Protein AF-F0GFK7-F1 (afdb_monomer)

Solvent-accessible surface area (backbone atoms only — not comparable to full-atom values): 6344 Å² total; per-residue (Å²): 141,72,99,72,82,91,76,61,75,93,78,59,77,85,79,60,89,93,62,51,69,75,59,53,72,49,41,63,64,19,39,48,51,28,47,45,47,38,57,70,68,67,51,67,48,62,74,42,78,45,80,36,72,58,14,61,39,68,42,25,41,34,36,40,40,51,38,47,75,51,46,28,46,34,37,31,28,27,76,42,72,70,40,41,52,51,30,42,75,50,57,29,76,40,72,44,48,57,74,83,43,63,57,67,64,55,58,78,74,108

Structure (mmCIF, N/CA/C/O backbone):
data_AF-F0GFK7-F1
#
_entry.id   AF-F0GFK7-F1
#
loop_
_atom_site.group_PDB
_atom_site.id
_atom_site.type_symbol
_atom_site.label_atom_id
_atom_site.label_alt_id
_atom_site.label_comp_id
_atom_site.label_asym_id
_atom_site.label_entity_id
_atom_site.label_seq_id
_atom_site.pdbx_PDB_ins_code
_atom_site.Cartn_x
_atom_site.Cartn_y
_atom_site.Cartn_z
_atom_site.occupancy
_atom_site.B_iso_or_equiv
_atom_site.auth_seq_id
_atom_site.auth_comp_id
_atom_site.auth_asym_id
_atom_site.auth_atom_id
_atom_site.pdbx_PDB_model_num
ATOM 1 N N . PHE A 1 1 ? 22.419 -2.220 -8.397 1.00 89.44 1 PHE A N 1
ATOM 2 C CA . PHE A 1 1 ? 21.910 -1.358 -9.480 1.00 89.44 1 PHE A CA 1
ATOM 3 C C . PHE A 1 1 ? 22.944 -1.344 -10.591 1.00 89.44 1 PHE A C 1
ATOM 5 O O . PHE A 1 1 ? 24.112 -1.139 -10.285 1.00 89.44 1 PHE A O 1
ATOM 12 N N . ALA A 1 2 ? 22.536 -1.660 -11.820 1.00 96.75 2 ALA A N 1
ATOM 13 C CA . ALA A 1 2 ? 23.392 -1.790 -13.002 1.00 96.75 2 ALA A CA 1
ATOM 14 C C . ALA A 1 2 ? 22.545 -1.546 -14.267 1.00 96.75 2 ALA A 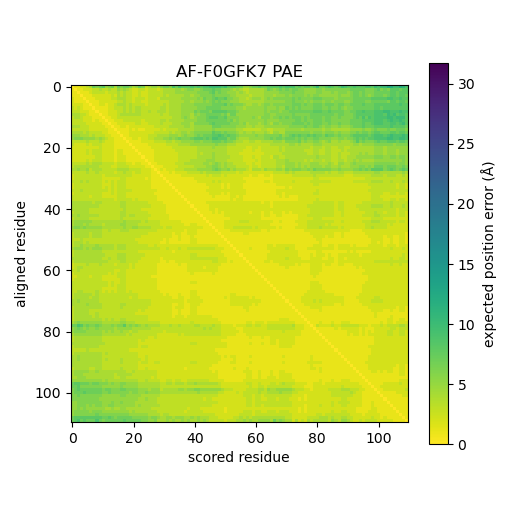C 1
ATOM 16 O O . ALA A 1 2 ? 21.322 -1.649 -14.193 1.00 96.75 2 ALA A O 1
ATOM 17 N N . GLU A 1 3 ? 23.175 -1.252 -15.407 1.00 97.06 3 GLU A N 1
ATOM 18 C CA . GLU A 1 3 ? 22.484 -1.038 -16.696 1.00 97.06 3 GLU A CA 1
ATOM 19 C C . GLU A 1 3 ? 21.904 -2.334 -17.290 1.00 97.06 3 GLU A C 1
ATOM 21 O O . GLU A 1 3 ? 20.982 -2.295 -18.100 1.00 97.06 3 GLU A O 1
ATOM 26 N N . GLN A 1 4 ? 22.432 -3.489 -16.876 1.00 97.00 4 GLN A N 1
ATOM 27 C CA . GLN A 1 4 ? 21.967 -4.818 -17.267 1.00 97.00 4 GLN A CA 1
ATOM 28 C C . GLN A 1 4 ? 22.001 -5.755 -16.054 1.00 97.00 4 GLN A C 1
ATOM 30 O O . GLN A 1 4 ? 22.888 -5.651 -15.202 1.00 97.00 4 GLN A O 1
ATOM 35 N N . CYS A 1 5 ? 21.051 -6.686 -15.973 1.00 95.69 5 CYS A N 1
ATOM 36 C CA . CYS A 1 5 ? 21.043 -7.751 -14.975 1.00 95.69 5 CYS A CA 1
ATOM 37 C C . CYS A 1 5 ? 20.591 -9.077 -15.596 1.00 95.69 5 CYS A C 1
ATOM 39 O O . CYS A 1 5 ? 19.814 -9.104 -16.549 1.00 95.69 5 CYS A O 1
ATOM 41 N N . VAL A 1 6 ? 21.090 -10.184 -15.048 1.00 97.06 6 VAL A N 1
ATOM 42 C CA . VAL A 1 6 ? 20.566 -11.518 -15.353 1.00 97.06 6 VAL A CA 1
ATOM 43 C C . VAL A 1 6 ? 19.332 -11.734 -14.483 1.00 97.06 6 VAL A C 1
ATOM 45 O O . VAL A 1 6 ? 19.397 -11.523 -13.272 1.00 97.06 6 VAL A O 1
ATOM 48 N N . ALA A 1 7 ? 18.226 -12.152 -15.092 1.00 94.00 7 ALA A N 1
ATOM 49 C CA . ALA A 1 7 ? 16.978 -12.455 -14.402 1.00 94.00 7 ALA A CA 1
ATOM 50 C C . ALA A 1 7 ? 16.461 -13.833 -14.830 1.00 94.00 7 ALA A C 1
ATOM 52 O O . ALA A 1 7 ? 16.609 -14.230 -15.987 1.00 94.00 7 ALA A O 1
ATOM 53 N N . ASP A 1 8 ? 15.867 -14.559 -13.885 1.00 95.81 8 ASP A N 1
ATOM 54 C CA . ASP A 1 8 ? 15.184 -15.819 -14.163 1.00 95.81 8 ASP A CA 1
ATOM 55 C C . ASP A 1 8 ? 13.904 -15.538 -14.962 1.00 95.81 8 ASP A C 1
ATOM 57 O O . ASP A 1 8 ? 13.131 -14.647 -14.605 1.00 95.81 8 ASP A O 1
ATOM 61 N N . LEU A 1 9 ? 13.658 -16.312 -16.022 1.00 93.56 9 LEU A N 1
ATOM 62 C CA . LEU A 1 9 ? 12.464 -16.185 -16.859 1.00 93.56 9 LEU A CA 1
ATOM 63 C C . LEU A 1 9 ? 11.164 -16.260 -16.040 1.00 93.56 9 LEU A C 1
ATOM 65 O O . LEU A 1 9 ? 10.201 -15.568 -16.360 1.00 93.56 9 LEU A O 1
ATOM 69 N N . HIS A 1 10 ? 11.139 -17.046 -14.962 1.00 92.38 10 HIS A N 1
ATOM 70 C CA . HIS A 1 10 ? 9.979 -17.181 -14.080 1.00 92.38 10 HIS A CA 1
ATOM 71 C C . HIS A 1 10 ? 9.742 -15.965 -13.170 1.00 92.38 10 HIS A C 1
ATOM 73 O O . HIS A 1 10 ? 8.688 -15.870 -12.543 1.00 92.38 10 HIS A O 1
ATOM 79 N N . GLN A 1 11 ? 10.696 -15.034 -13.093 1.00 89.62 11 GLN A N 1
ATOM 80 C CA . GLN A 1 11 ? 10.603 -13.793 -12.317 1.00 89.62 11 GLN A CA 1
ATOM 81 C C . GLN A 1 11 ? 10.322 -12.562 -13.192 1.00 89.62 11 GLN A C 1
ATOM 83 O O . GLN A 1 11 ? 10.323 -11.437 -12.693 1.00 89.62 11 GLN A O 1
ATOM 88 N N . ILE A 1 12 ? 10.085 -12.760 -14.491 1.00 91.69 12 ILE A N 1
ATOM 89 C CA . ILE A 1 12 ? 9.852 -11.687 -15.458 1.00 91.69 12 ILE A CA 1
ATOM 90 C C . ILE A 1 12 ? 8.386 -11.710 -15.893 1.00 91.69 12 ILE A C 1
ATOM 92 O O . ILE A 1 12 ? 7.819 -12.761 -16.186 1.00 91.69 12 ILE A O 1
ATOM 96 N N . ALA A 1 13 ? 7.783 -10.527 -15.983 1.00 89.81 13 ALA A N 1
ATOM 97 C CA . ALA A 1 13 ? 6.467 -10.325 -16.573 1.00 89.81 13 ALA A CA 1
ATOM 98 C C . ALA A 1 13 ? 6.552 -9.277 -17.687 1.00 89.81 13 ALA A C 1
ATOM 100 O O . ALA A 1 13 ? 7.356 -8.345 -17.618 1.00 89.81 13 ALA A O 1
ATOM 101 N N . ALA A 1 14 ? 5.715 -9.426 -18.714 1.00 92.81 14 ALA A N 1
ATOM 102 C CA . ALA A 1 14 ? 5.600 -8.421 -19.762 1.00 92.81 14 ALA A CA 1
ATOM 103 C C . ALA A 1 14 ? 4.984 -7.135 -19.194 1.00 92.81 14 ALA A C 1
ATOM 105 O O . ALA A 1 14 ? 3.975 -7.184 -18.488 1.00 92.81 14 ALA A O 1
ATOM 106 N N . LEU A 1 15 ? 5.578 -5.987 -19.525 1.00 94.38 15 LEU A N 1
ATOM 107 C CA . LEU A 1 15 ? 5.032 -4.690 -19.143 1.00 94.38 15 LEU A CA 1
ATOM 108 C C . LEU A 1 15 ? 3.719 -4.437 -19.911 1.00 94.38 15 LEU A C 1
ATOM 110 O O . LEU A 1 15 ? 3.721 -4.552 -21.142 1.00 94.38 15 LEU A O 1
ATOM 114 N N . PRO A 1 16 ? 2.605 -4.100 -19.234 1.00 92.75 16 PRO A N 1
ATOM 115 C CA . PRO A 1 16 ? 1.347 -3.807 -19.912 1.00 92.75 16 PRO A CA 1
ATOM 116 C C . PRO A 1 16 ? 1.459 -2.630 -20.897 1.00 92.75 16 PRO A C 1
ATOM 118 O O . PRO A 1 16 ? 2.187 -1.670 -20.624 1.00 92.75 16 PRO A O 1
ATOM 121 N N . PRO A 1 17 ? 0.710 -2.643 -22.017 1.00 95.12 17 PRO A N 1
ATOM 122 C CA . PRO A 1 17 ? 0.686 -1.521 -22.951 1.00 95.12 17 PRO A CA 1
ATOM 123 C C . PRO A 1 17 ? 0.274 -0.212 -22.264 1.00 95.12 17 PRO A C 1
ATOM 125 O O . PRO A 1 17 ? -0.709 -0.174 -21.528 1.00 95.12 17 PRO A O 1
ATOM 128 N N . GLY A 1 18 ? 1.014 0.866 -22.528 1.00 94.81 18 GLY A N 1
ATOM 129 C CA . GLY A 1 18 ? 0.744 2.195 -21.966 1.00 94.81 18 GLY A CA 1
ATOM 130 C C . GLY A 1 18 ? 1.287 2.427 -20.551 1.00 94.81 18 GLY A C 1
ATOM 131 O O . GLY A 1 18 ? 1.223 3.557 -20.076 1.00 94.81 18 GLY A O 1
ATOM 132 N N . MET A 1 19 ? 1.854 1.406 -19.899 1.00 94.94 19 MET A N 1
ATOM 133 C CA . MET A 1 19 ? 2.558 1.567 -18.626 1.00 94.94 19 MET A CA 1
ATOM 134 C C . MET A 1 19 ? 3.997 2.032 -18.8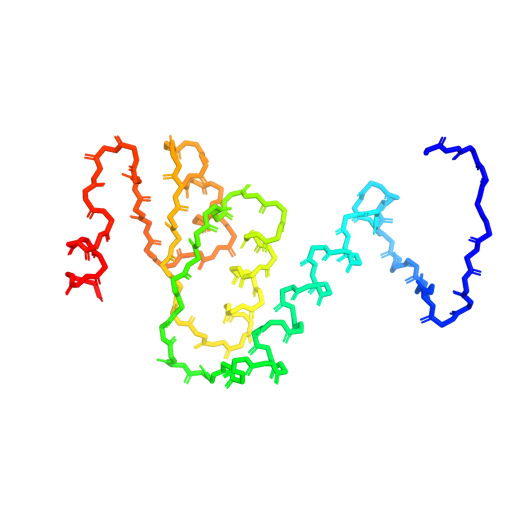73 1.00 94.94 19 MET A C 1
ATOM 136 O O . MET A 1 19 ? 4.688 1.495 -19.741 1.00 94.94 19 MET A O 1
ATOM 140 N N . THR A 1 20 ? 4.464 3.023 -18.112 1.00 96.75 20 THR A N 1
ATOM 141 C CA . THR A 1 20 ? 5.861 3.472 -18.201 1.00 96.75 20 THR A CA 1
ATOM 142 C C . THR A 1 20 ? 6.801 2.502 -17.481 1.00 96.75 20 THR A C 1
ATOM 144 O O . THR A 1 20 ? 6.377 1.696 -16.646 1.00 96.75 20 THR A O 1
ATOM 147 N N . PHE A 1 21 ? 8.103 2.581 -17.765 1.00 94.75 21 PHE A N 1
ATOM 148 C CA . PHE A 1 21 ? 9.094 1.763 -17.061 1.00 94.75 21 PHE A CA 1
ATOM 149 C C . PHE A 1 21 ? 9.155 2.085 -15.564 1.00 94.75 21 PHE A C 1
ATOM 151 O O . PHE A 1 21 ? 9.321 1.173 -14.758 1.00 94.75 21 PHE A O 1
ATOM 158 N N . GLU A 1 22 ? 8.968 3.348 -15.175 1.00 94.50 22 GLU A N 1
ATOM 159 C CA . GLU A 1 22 ? 8.930 3.780 -13.774 1.00 94.50 22 GLU A CA 1
ATOM 160 C C . GLU A 1 22 ? 7.763 3.134 -13.025 1.00 94.50 22 GLU A C 1
ATOM 162 O O . GLU A 1 22 ? 7.941 2.632 -11.916 1.00 94.50 22 GLU A O 1
ATOM 167 N N . GLN A 1 23 ? 6.582 3.084 -13.646 1.00 92.12 23 GLN A N 1
ATOM 168 C CA . GLN A 1 23 ? 5.424 2.391 -13.080 1.00 92.12 23 GLN A CA 1
ATOM 169 C C . GLN A 1 23 ? 5.700 0.886 -12.976 1.00 92.12 23 GLN A C 1
ATOM 171 O O . GLN A 1 23 ? 5.566 0.302 -11.898 1.00 92.12 23 GLN A O 1
ATOM 176 N N . GLY A 1 24 ? 6.179 0.273 -14.063 1.00 93.00 24 GLY A N 1
ATOM 177 C CA . GLY A 1 24 ? 6.501 -1.153 -14.118 1.00 93.00 24 GLY A CA 1
ATOM 178 C C . GLY A 1 24 ? 7.519 -1.602 -13.070 1.00 93.00 24 GLY A C 1
ATOM 179 O O . GLY A 1 24 ? 7.339 -2.642 -12.436 1.00 93.00 24 GLY A O 1
ATOM 180 N N . ALA A 1 25 ? 8.555 -0.794 -12.832 1.00 92.44 25 ALA A N 1
ATOM 181 C CA . ALA A 1 25 ? 9.626 -1.096 -11.884 1.00 92.44 25 ALA A CA 1
ATOM 182 C C . ALA A 1 25 ? 9.140 -1.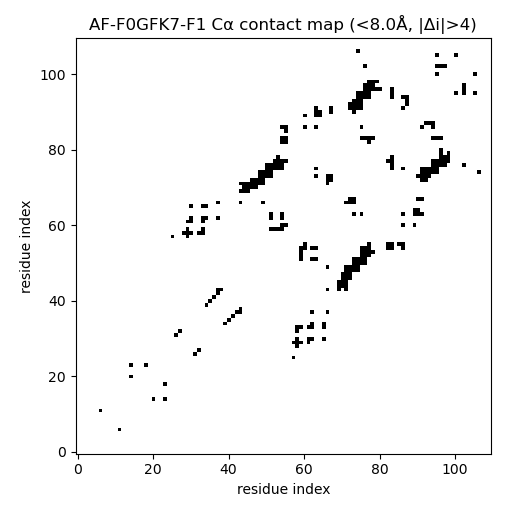216 -10.428 1.00 92.44 25 ALA A C 1
ATOM 184 O O . ALA A 1 25 ? 9.779 -1.889 -9.619 1.00 92.44 25 ALA A O 1
ATOM 185 N N . THR A 1 26 ? 8.012 -0.589 -10.084 1.00 90.12 26 THR A N 1
ATOM 186 C CA . THR A 1 26 ? 7.454 -0.631 -8.721 1.00 90.12 26 THR A CA 1
ATOM 187 C C . THR A 1 26 ? 6.460 -1.772 -8.511 1.00 90.12 26 THR A C 1
ATOM 189 O O . THR A 1 26 ? 6.274 -2.231 -7.380 1.00 90.12 26 THR A O 1
ATOM 192 N N . LEU A 1 27 ? 5.858 -2.271 -9.594 1.00 90.62 27 LEU A N 1
ATOM 193 C CA . LEU A 1 27 ? 4.708 -3.166 -9.548 1.00 90.62 27 LEU A CA 1
ATOM 194 C C . LEU A 1 27 ? 5.033 -4.510 -8.882 1.00 90.62 27 LEU A C 1
ATOM 196 O O . LEU A 1 27 ? 4.362 -4.918 -7.934 1.00 90.62 27 LEU A O 1
ATOM 200 N N . VAL A 1 28 ? 6.087 -5.183 -9.358 1.00 89.12 28 VAL A N 1
ATOM 201 C CA . VAL A 1 2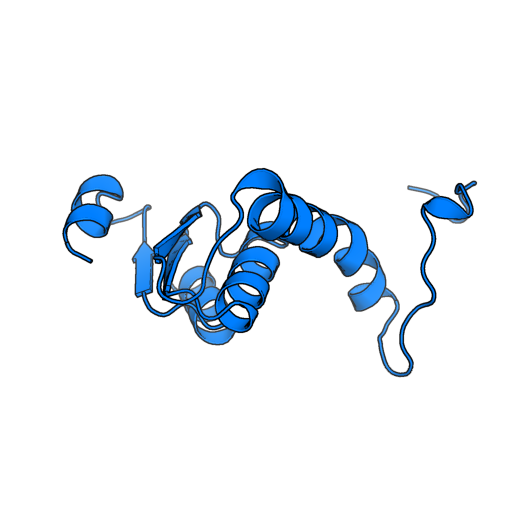8 ? 6.400 -6.573 -8.979 1.00 89.12 28 VAL A CA 1
ATOM 202 C C . VAL A 1 28 ? 6.616 -6.704 -7.475 1.00 89.12 28 VAL A C 1
ATOM 204 O O . VAL A 1 28 ? 6.013 -7.565 -6.838 1.00 89.12 28 VAL A O 1
ATOM 207 N N . LEU A 1 29 ? 7.444 -5.835 -6.890 1.00 91.75 29 LEU A N 1
ATOM 208 C CA . LEU A 1 29 ? 7.748 -5.921 -5.467 1.00 91.75 29 LEU A CA 1
ATOM 209 C C . LEU A 1 29 ? 6.558 -5.463 -4.616 1.00 91.75 29 LEU A C 1
ATOM 211 O O . LEU A 1 29 ? 6.151 -6.187 -3.709 1.00 91.75 29 LEU A O 1
ATOM 215 N N . ALA A 1 30 ? 5.990 -4.286 -4.898 1.00 95.75 30 ALA A N 1
ATOM 216 C CA . ALA A 1 30 ? 4.961 -3.694 -4.046 1.00 95.75 30 ALA A CA 1
ATOM 217 C C . ALA A 1 30 ? 3.639 -4.475 -4.083 1.00 95.75 30 ALA A C 1
ATOM 219 O O . ALA A 1 30 ? 3.120 -4.872 -3.033 1.00 95.75 30 ALA A O 1
ATOM 220 N N . TYR A 1 31 ? 3.122 -4.751 -5.284 1.00 95.56 31 TYR A N 1
ATOM 221 C CA . TYR A 1 31 ? 1.863 -5.477 -5.454 1.00 95.56 31 TYR A CA 1
ATOM 222 C C . TYR A 1 31 ? 2.051 -6.971 -5.254 1.00 95.56 31 TYR A C 1
ATOM 224 O O . TYR A 1 31 ? 1.204 -7.587 -4.618 1.00 95.56 31 TYR A O 1
ATOM 232 N N . GLY A 1 32 ? 3.163 -7.559 -5.708 1.00 95.00 32 GLY A N 1
ATOM 233 C CA . GLY A 1 32 ? 3.434 -8.981 -5.480 1.00 95.00 32 GLY A CA 1
ATOM 234 C C . GLY A 1 32 ? 3.492 -9.327 -3.990 1.00 95.00 32 GLY A C 1
ATOM 235 O O . GLY A 1 32 ? 2.854 -10.286 -3.553 1.00 95.00 32 GLY A O 1
ATOM 236 N N . THR A 1 33 ? 4.176 -8.501 -3.188 1.00 96.94 33 THR A N 1
ATOM 237 C CA . THR A 1 33 ? 4.245 -8.687 -1.727 1.00 96.94 33 THR A CA 1
ATOM 238 C C . THR A 1 33 ? 2.869 -8.549 -1.083 1.00 96.94 33 THR A C 1
ATOM 240 O O . THR A 1 33 ? 2.461 -9.411 -0.303 1.00 96.94 33 THR A O 1
ATOM 243 N N . SER A 1 34 ? 2.133 -7.490 -1.430 1.00 98.19 34 SER A N 1
ATOM 244 C CA . SER A 1 34 ? 0.813 -7.213 -0.855 1.00 98.19 34 SER A CA 1
ATOM 245 C C . SER A 1 34 ? -0.216 -8.273 -1.239 1.00 98.19 34 SER A C 1
ATOM 247 O O . SER A 1 34 ? -0.960 -8.746 -0.385 1.00 98.19 34 SER A O 1
ATOM 249 N N . LEU A 1 35 ? -0.219 -8.719 -2.496 1.00 97.06 35 LEU A N 1
ATOM 250 C CA . LEU A 1 35 ? -1.118 -9.762 -2.980 1.00 97.06 35 LEU A CA 1
ATOM 251 C C . LEU A 1 35 ? -0.831 -11.102 -2.297 1.00 97.06 35 LEU A C 1
ATOM 253 O O . LEU A 1 35 ? -1.760 -11.778 -1.852 1.00 97.06 35 LEU A O 1
ATOM 257 N N . HIS A 1 36 ? 0.446 -11.468 -2.144 1.00 97.56 36 HIS A N 1
ATOM 258 C CA . HIS A 1 36 ? 0.828 -12.654 -1.380 1.00 97.56 36 HIS A CA 1
ATOM 259 C C . HIS A 1 36 ? 0.343 -12.557 0.074 1.00 97.56 36 HIS A C 1
ATOM 261 O O . HIS A 1 36 ? -0.308 -13.478 0.574 1.00 97.56 36 HIS A O 1
ATOM 267 N N . ALA A 1 37 ? 0.613 -11.434 0.745 1.00 98.44 37 ALA A N 1
ATOM 268 C CA . ALA A 1 37 ? 0.223 -11.224 2.134 1.00 98.44 37 ALA A CA 1
ATOM 269 C C . ALA A 1 37 ? -1.300 -11.285 2.325 1.00 98.44 37 ALA A C 1
ATOM 271 O O . ALA A 1 37 ? -1.778 -12.006 3.198 1.00 98.44 37 ALA A O 1
ATOM 272 N N . LEU A 1 38 ? -2.067 -10.578 1.496 1.00 98.44 38 LEU A N 1
ATOM 273 C CA . LEU A 1 38 ? -3.508 -10.431 1.685 1.00 98.44 38 LEU A CA 1
ATOM 274 C C . LEU A 1 38 ? -4.294 -11.628 1.150 1.00 98.44 38 LEU A C 1
ATOM 276 O O . LEU A 1 38 ? -5.119 -12.188 1.867 1.00 98.44 38 LEU A O 1
ATOM 280 N N . GLN A 1 3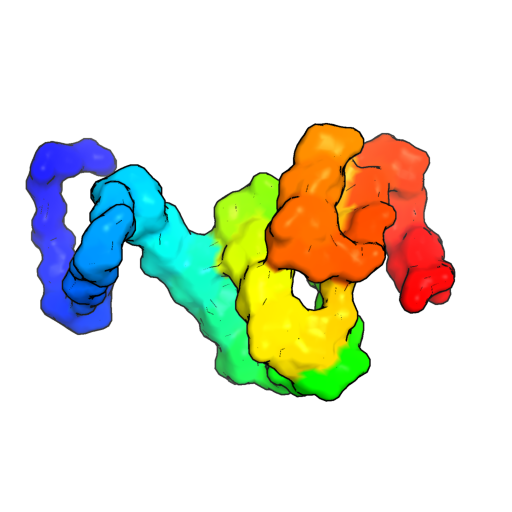9 ? -4.027 -12.074 -0.078 1.00 97.44 39 GLN A N 1
ATOM 281 C CA . GLN A 1 39 ? -4.833 -13.120 -0.710 1.00 97.44 39 GLN A CA 1
ATOM 282 C C . GLN A 1 39 ? -4.388 -14.528 -0.304 1.00 97.44 39 GLN A C 1
ATOM 284 O O . GLN A 1 39 ? -5.222 -15.398 -0.063 1.00 97.44 39 GLN A O 1
ATOM 289 N N . GLN A 1 40 ? -3.078 -14.776 -0.220 1.00 97.75 40 GLN A N 1
ATOM 290 C CA . GLN A 1 40 ? -2.559 -16.133 -0.011 1.00 97.75 40 GLN A CA 1
ATOM 291 C C . GLN A 1 40 ? -2.330 -16.445 1.470 1.00 97.75 40 GLN A C 1
ATOM 293 O O . GLN A 1 40 ? -2.623 -17.557 1.918 1.00 97.75 40 GLN A O 1
ATOM 298 N N . ARG A 1 41 ? -1.803 -15.479 2.235 1.00 98.44 41 ARG A N 1
ATOM 299 C CA . ARG A 1 41 ? -1.474 -15.671 3.655 1.00 98.44 41 ARG A CA 1
ATOM 300 C C . ARG A 1 41 ? -2.637 -15.335 4.576 1.00 98.44 41 ARG A C 1
ATOM 302 O O . ARG A 1 41 ? -3.046 -16.208 5.334 1.00 98.44 41 ARG A O 1
ATOM 309 N N . ALA A 1 42 ? -3.157 -14.114 4.499 1.00 98.19 42 ALA A N 1
ATOM 310 C CA . ALA A 1 42 ? -4.282 -13.674 5.320 1.00 98.19 42 ALA A CA 1
ATOM 311 C C . ALA A 1 42 ? -5.616 -14.244 4.823 1.00 98.19 42 ALA A C 1
ATOM 313 O O . ALA A 1 42 ? -6.511 -14.465 5.629 1.00 98.19 42 ALA A O 1
ATOM 314 N N . ARG A 1 43 ? -5.720 -14.531 3.515 1.00 98.38 43 ARG A N 1
ATOM 315 C CA . ARG A 1 43 ? -6.968 -14.938 2.851 1.00 98.38 43 ARG A CA 1
ATOM 316 C C . ARG A 1 43 ? -8.087 -13.936 3.128 1.00 98.38 43 ARG A C 1
ATOM 318 O O . ARG A 1 43 ? -9.196 -14.343 3.455 1.00 98.38 43 ARG A O 1
ATOM 325 N N . LEU A 1 44 ? -7.769 -12.650 2.988 1.00 98.62 44 LEU A N 1
ATOM 326 C CA . LEU A 1 44 ? -8.693 -11.543 3.212 1.00 98.62 44 LEU A CA 1
ATOM 327 C C . LEU A 1 44 ? -9.978 -11.745 2.397 1.00 98.62 44 LEU A C 1
ATOM 329 O O . LEU A 1 44 ? -9.916 -12.013 1.194 1.00 98.62 44 LEU A O 1
ATOM 333 N N . GLN A 1 45 ? -11.122 -11.625 3.060 1.00 98.38 45 GLN A N 1
ATOM 334 C CA . GLN A 1 45 ? -12.450 -11.752 2.473 1.00 98.38 45 GLN A CA 1
ATOM 335 C C . GLN A 1 45 ? -13.139 -10.391 2.356 1.00 98.38 45 GLN A C 1
ATOM 337 O O . GLN A 1 45 ? -12.850 -9.444 3.091 1.00 98.38 45 GLN A O 1
ATOM 342 N N . ALA A 1 46 ? -14.098 -10.303 1.436 1.00 98.44 46 ALA A N 1
ATOM 343 C CA . ALA A 1 46 ? -14.956 -9.133 1.325 1.00 98.44 46 ALA A CA 1
ATOM 344 C C . ALA A 1 46 ? -15.709 -8.884 2.644 1.00 98.44 46 ALA A C 1
ATOM 346 O O . ALA A 1 46 ? -16.204 -9.818 3.276 1.00 98.44 46 ALA A O 1
ATOM 347 N N . GLY A 1 47 ? -15.811 -7.617 3.043 1.00 98.00 47 GLY A N 1
ATOM 348 C CA . GLY A 1 47 ? -16.438 -7.202 4.298 1.00 98.00 47 GLY A CA 1
ATOM 349 C C . GLY A 1 47 ? -15.546 -7.295 5.541 1.00 98.00 47 GLY A C 1
ATOM 350 O O . GLY A 1 47 ? -15.933 -6.763 6.579 1.00 98.00 47 GLY A O 1
ATOM 351 N N . GLU A 1 48 ? -14.358 -7.903 5.462 1.00 98.56 48 GLU A N 1
ATOM 352 C CA . GLU A 1 48 ? -13.379 -7.838 6.554 1.00 98.56 48 GLU A CA 1
ATOM 353 C C . GLU A 1 48 ? -12.718 -6.452 6.634 1.00 98.56 48 GLU A C 1
ATOM 355 O O . GLU A 1 48 ? -12.668 -5.704 5.653 1.00 98.56 48 GLU A O 1
ATOM 360 N N . THR A 1 49 ? -12.186 -6.118 7.812 1.00 98.62 49 THR A N 1
ATOM 361 C CA . THR A 1 49 ? -11.456 -4.866 8.054 1.00 98.62 49 THR A CA 1
ATOM 362 C C . THR A 1 49 ? -9.950 -5.119 8.074 1.00 98.62 49 THR A C 1
ATOM 364 O O . THR A 1 49 ? -9.462 -5.966 8.820 1.00 98.62 49 THR A O 1
ATOM 367 N N . LEU A 1 50 ? -9.203 -4.340 7.291 1.00 98.75 50 LEU A N 1
ATOM 368 C CA . LEU A 1 50 ? -7.745 -4.354 7.214 1.00 98.75 50 LEU A CA 1
ATOM 369 C C . LEU A 1 50 ? -7.160 -3.053 7.776 1.00 98.75 50 LEU A C 1
ATOM 371 O O . LEU A 1 50 ? -7.452 -1.972 7.271 1.00 98.75 50 LEU A O 1
ATOM 375 N N . LEU A 1 51 ? -6.257 -3.165 8.752 1.00 98.62 51 LEU A N 1
ATOM 376 C CA . LEU A 1 51 ? -5.375 -2.072 9.166 1.00 98.62 51 LEU A CA 1
ATOM 377 C C . LEU A 1 51 ? -4.054 -2.137 8.388 1.00 98.62 51 LEU A C 1
ATOM 379 O O . LEU A 1 51 ? -3.328 -3.128 8.473 1.00 98.62 51 LEU A O 1
ATOM 383 N N . VAL A 1 52 ? -3.709 -1.063 7.678 1.00 98.69 52 VAL A N 1
ATOM 384 C CA . VAL A 1 52 ? -2.440 -0.924 6.949 1.00 98.69 52 VAL A CA 1
ATOM 385 C C . VAL A 1 52 ? -1.522 0.038 7.701 1.00 98.69 52 VAL A C 1
ATOM 387 O O . VAL A 1 52 ? -1.832 1.218 7.856 1.00 98.69 52 VAL A O 1
ATOM 390 N N . LEU A 1 53 ? -0.367 -0.454 8.150 1.00 98.00 53 LEU A N 1
ATOM 391 C CA . LEU A 1 53 ? 0.673 0.355 8.793 1.00 98.00 53 LEU A CA 1
ATOM 392 C C . LEU A 1 53 ? 1.714 0.808 7.768 1.00 98.00 53 LEU A C 1
ATOM 394 O O . LEU A 1 53 ? 2.052 0.062 6.851 1.00 98.00 53 LEU A O 1
ATOM 398 N N . GLY A 1 54 ? 2.234 2.029 7.919 1.00 96.69 54 GLY A N 1
ATOM 399 C CA . GLY A 1 54 ? 3.125 2.610 6.908 1.00 96.69 54 GLY A CA 1
ATOM 400 C C . GLY A 1 54 ? 2.415 2.775 5.560 1.00 96.69 54 GLY A C 1
ATOM 401 O O . GLY A 1 54 ? 3.020 2.585 4.505 1.00 96.69 54 GLY A O 1
ATOM 402 N N . ALA A 1 55 ? 1.121 3.103 5.606 1.00 98.19 55 ALA A N 1
ATOM 403 C CA . ALA A 1 55 ? 0.194 2.948 4.490 1.00 98.19 55 ALA A CA 1
ATOM 404 C C . ALA A 1 55 ? 0.544 3.775 3.243 1.00 98.19 55 ALA A C 1
ATOM 406 O O . ALA A 1 55 ? 0.238 3.363 2.134 1.00 98.19 55 ALA A O 1
ATOM 407 N N . ALA A 1 56 ? 1.242 4.899 3.406 1.00 97.81 56 ALA A N 1
ATOM 408 C CA . ALA A 1 56 ? 1.651 5.755 2.291 1.00 97.81 56 ALA A CA 1
ATOM 409 C C . ALA A 1 56 ? 2.953 5.309 1.591 1.00 97.81 56 ALA A C 1
ATOM 411 O O . ALA A 1 56 ? 3.451 6.013 0.716 1.00 97.81 56 ALA A O 1
ATOM 412 N N . GLY A 1 57 ? 3.556 4.186 2.001 1.00 96.81 57 GLY A N 1
ATOM 413 C CA . GLY A 1 57 ? 4.684 3.576 1.291 1.00 96.81 57 GLY A CA 1
ATOM 414 C C . GLY A 1 57 ? 4.225 2.722 0.105 1.00 96.81 57 GLY A C 1
ATOM 415 O O . GLY A 1 57 ? 3.059 2.356 0.022 1.00 96.81 57 GLY A O 1
ATOM 416 N N . GLY A 1 58 ? 5.145 2.331 -0.786 1.00 96.19 58 GLY A N 1
ATOM 417 C CA . GLY A 1 58 ? 4.794 1.579 -2.004 1.00 96.19 58 GLY A CA 1
ATOM 418 C C . GLY A 1 58 ? 4.007 0.285 -1.743 1.00 96.19 58 GLY A C 1
ATOM 419 O O . GLY A 1 58 ? 2.981 0.053 -2.372 1.00 96.19 58 GLY A O 1
ATOM 420 N N . VAL A 1 59 ? 4.434 -0.526 -0.767 1.00 97.94 59 VAL A N 1
ATOM 421 C CA . VAL A 1 59 ? 3.699 -1.743 -0.360 1.00 97.94 59 VAL A CA 1
ATOM 422 C C . VAL A 1 59 ? 2.369 -1.386 0.314 1.00 97.94 59 VAL A C 1
ATOM 424 O O . VAL A 1 59 ? 1.368 -2.047 0.079 1.00 97.94 59 VAL A O 1
ATOM 427 N N . GLY A 1 60 ? 2.334 -0.328 1.128 1.00 98.31 60 GLY A N 1
ATOM 428 C CA . GLY A 1 60 ? 1.123 0.104 1.828 1.00 98.31 60 GLY A CA 1
ATOM 429 C C . GLY A 1 60 ? 0.015 0.549 0.872 1.00 98.31 60 GLY A C 1
ATOM 430 O O . GLY A 1 60 ? -1.122 0.110 1.015 1.00 98.31 60 GLY A O 1
ATOM 431 N N . LEU A 1 61 ? 0.358 1.344 -0.144 1.00 98.25 61 LEU A N 1
ATOM 432 C CA . LEU A 1 61 ? -0.588 1.791 -1.168 1.00 98.25 61 LEU A CA 1
ATOM 433 C C . LEU A 1 61 ? -1.103 0.613 -1.994 1.00 98.25 61 LEU A C 1
ATOM 435 O O . LEU A 1 61 ? -2.311 0.475 -2.167 1.00 98.25 61 LEU A O 1
ATOM 439 N N . ALA A 1 62 ? -0.211 -0.294 -2.404 1.00 98.25 62 ALA A N 1
ATOM 440 C CA . ALA A 1 62 ? -0.613 -1.519 -3.087 1.00 98.25 62 ALA A CA 1
ATOM 441 C C . ALA A 1 62 ? -1.551 -2.381 -2.219 1.00 98.25 62 ALA A C 1
ATOM 443 O O . ALA A 1 62 ? -2.523 -2.940 -2.724 1.00 98.25 62 ALA A O 1
ATOM 444 N N . ALA A 1 63 ? -1.301 -2.470 -0.909 1.00 98.69 63 ALA A N 1
ATOM 445 C CA . ALA A 1 63 ? -2.170 -3.182 0.023 1.00 98.69 63 ALA A CA 1
ATOM 446 C C . ALA A 1 63 ? -3.556 -2.531 0.144 1.00 98.69 63 ALA A C 1
ATOM 448 O O . ALA A 1 63 ? -4.546 -3.261 0.160 1.00 98.69 63 ALA A O 1
ATOM 449 N N . ILE A 1 64 ? -3.641 -1.193 0.184 1.00 98.81 64 ILE A N 1
ATOM 450 C CA . ILE A 1 64 ? -4.919 -0.464 0.161 1.00 98.81 64 ILE A CA 1
ATOM 451 C C . ILE A 1 64 ? -5.688 -0.824 -1.113 1.00 98.81 64 ILE A C 1
ATOM 453 O O . ILE A 1 64 ? -6.797 -1.344 -1.024 1.00 98.81 64 ILE A O 1
ATOM 457 N N . GLU A 1 65 ? -5.094 -0.615 -2.286 1.00 98.38 65 GLU A N 1
ATOM 458 C CA . GLU A 1 65 ? -5.769 -0.829 -3.571 1.00 98.38 65 GLU A CA 1
ATOM 459 C C . GLU A 1 65 ? -6.237 -2.280 -3.750 1.00 98.38 65 GLU A C 1
ATOM 461 O O . GLU A 1 65 ? -7.378 -2.524 -4.148 1.00 98.38 65 GLU A O 1
ATOM 466 N N . ILE A 1 66 ? -5.393 -3.256 -3.393 1.00 98.31 66 ILE A N 1
ATOM 467 C CA . ILE A 1 66 ? -5.747 -4.680 -3.444 1.00 98.31 66 ILE A CA 1
ATOM 468 C C . ILE A 1 66 ? -6.881 -4.990 -2.464 1.00 98.31 66 ILE A C 1
ATOM 470 O O . ILE A 1 66 ? -7.837 -5.665 -2.837 1.00 98.31 66 ILE A O 1
ATOM 474 N N . ALA A 1 67 ? -6.814 -4.503 -1.223 1.00 98.62 67 ALA A N 1
ATOM 475 C CA . ALA A 1 67 ? -7.863 -4.742 -0.236 1.00 98.62 67 ALA A CA 1
ATOM 476 C C . ALA A 1 67 ? -9.208 -4.147 -0.675 1.00 98.62 67 ALA A C 1
ATOM 478 O O . ALA A 1 67 ? -10.242 -4.802 -0.534 1.00 98.62 67 ALA A O 1
ATOM 479 N N . LYS A 1 68 ? -9.199 -2.956 -1.287 1.00 98.69 68 LYS A N 1
ATOM 480 C CA . LYS A 1 68 ? -10.404 -2.362 -1.881 1.00 98.69 68 LYS A CA 1
ATOM 481 C C . LYS A 1 68 ? -10.931 -3.186 -3.050 1.00 98.69 68 LYS A C 1
ATOM 483 O O . LYS A 1 68 ? -12.133 -3.434 -3.100 1.00 98.69 68 LYS A O 1
ATOM 488 N N . ALA A 1 69 ? -10.062 -3.676 -3.934 1.00 98.25 69 ALA A N 1
ATOM 489 C CA . ALA A 1 69 ? -10.457 -4.571 -5.022 1.00 98.25 69 ALA A CA 1
ATOM 490 C C . ALA A 1 69 ? -11.041 -5.908 -4.519 1.00 98.25 69 ALA A C 1
ATOM 492 O O . ALA A 1 69 ? -11.914 -6.479 -5.169 1.00 98.25 69 ALA A O 1
ATOM 493 N N . LEU A 1 70 ? -10.601 -6.388 -3.350 1.00 98.19 70 LEU A N 1
ATOM 494 C CA . LEU A 1 70 ? -11.144 -7.573 -2.673 1.00 98.19 70 LEU A CA 1
ATOM 495 C C . LEU A 1 70 ? -12.431 -7.293 -1.874 1.00 98.19 70 LEU A C 1
ATOM 497 O O . LEU A 1 70 ? -13.023 -8.223 -1.330 1.00 98.19 70 LEU A O 1
ATOM 501 N N . GLY A 1 71 ? -12.886 -6.038 -1.804 1.00 98.31 71 GLY A N 1
ATOM 502 C CA . GLY A 1 71 ? -14.113 -5.654 -1.103 1.00 98.31 71 GLY A CA 1
ATOM 503 C C . GLY A 1 71 ? -13.966 -5.515 0.414 1.00 98.31 71 GLY A C 1
ATOM 504 O O . GLY A 1 71 ? -14.963 -5.607 1.129 1.00 98.31 71 GLY A O 1
ATOM 505 N N . ALA A 1 72 ? -12.749 -5.318 0.923 1.00 98.69 72 ALA A N 1
ATOM 506 C CA . ALA A 1 72 ? -12.500 -5.078 2.341 1.00 98.69 72 ALA A CA 1
ATOM 507 C C . ALA A 1 72 ? -12.690 -3.596 2.728 1.00 98.69 72 ALA A C 1
ATOM 509 O O . ALA A 1 72 ? -12.583 -2.680 1.896 1.00 98.69 72 ALA A O 1
ATOM 510 N N . ARG A 1 73 ? -12.935 -3.358 4.021 1.00 98.69 73 ARG A N 1
ATOM 511 C CA . ARG A 1 73 ? -12.808 -2.037 4.651 1.00 98.69 73 ARG A CA 1
ATOM 512 C C . ARG A 1 73 ? -11.347 -1.817 5.037 1.00 98.69 73 ARG A C 1
ATOM 514 O O . ARG A 1 73 ? -10.713 -2.710 5.590 1.00 98.69 73 ARG A O 1
ATOM 521 N N . VAL A 1 74 ? -10.802 -0.641 4.761 1.00 98.88 74 VAL A N 1
ATOM 522 C CA . VAL A 1 74 ? -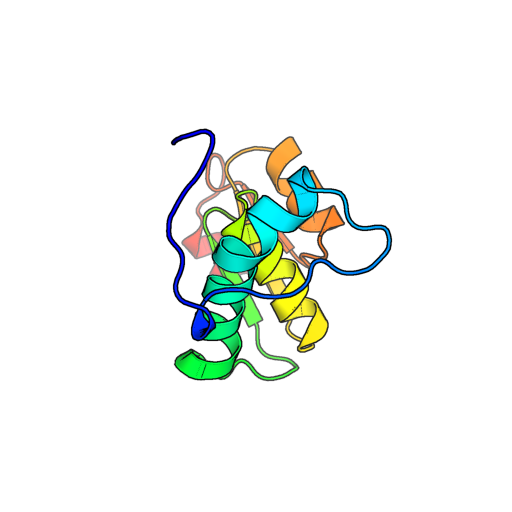9.385 -0.325 4.941 1.00 98.88 74 VAL A CA 1
ATOM 523 C C . VAL A 1 74 ? -9.216 0.864 5.877 1.00 98.88 74 VAL A C 1
ATOM 525 O O . VAL A 1 74 ? -9.715 1.956 5.614 1.00 98.88 74 VAL A O 1
ATOM 528 N N . ILE A 1 75 ? -8.446 0.649 6.941 1.00 98.81 75 ILE A N 1
ATOM 529 C CA . ILE A 1 75 ? -7.957 1.677 7.857 1.00 98.81 75 ILE A CA 1
ATOM 530 C C . ILE A 1 75 ? -6.476 1.901 7.540 1.00 98.81 75 ILE A C 1
ATOM 532 O O . ILE A 1 75 ? -5.660 0.990 7.677 1.00 98.81 75 ILE A O 1
ATOM 536 N N . ALA A 1 76 ? -6.106 3.103 7.109 1.00 98.81 76 ALA A N 1
ATOM 537 C CA . ALA A 1 76 ? -4.733 3.442 6.747 1.00 98.81 76 ALA A CA 1
ATOM 538 C C . ALA A 1 76 ? -4.058 4.291 7.829 1.00 98.81 76 ALA A C 1
ATOM 540 O O . ALA A 1 76 ? -4.522 5.380 8.157 1.00 98.81 76 ALA A O 1
ATOM 541 N N . ALA A 1 77 ? -2.915 3.837 8.340 1.00 98.69 77 ALA A N 1
ATOM 542 C CA . ALA A 1 77 ? -2.146 4.571 9.337 1.00 98.69 77 ALA A CA 1
ATOM 543 C C . ALA A 1 77 ? -0.828 5.104 8.742 1.00 98.69 77 ALA A C 1
ATOM 545 O O . ALA A 1 77 ? -0.020 4.346 8.187 1.00 98.69 77 ALA A O 1
ATOM 546 N N . ALA A 1 78 ? -0.603 6.415 8.855 1.00 98.44 78 ALA A N 1
ATOM 547 C CA . ALA A 1 78 ? 0.604 7.103 8.385 1.00 98.44 78 ALA A CA 1
ATOM 548 C C . ALA A 1 78 ? 0.971 8.279 9.310 1.00 98.44 78 ALA A C 1
ATOM 550 O O . ALA A 1 78 ? 0.275 8.543 10.279 1.00 98.44 78 ALA A O 1
ATOM 551 N N . SER A 1 79 ? 2.084 8.964 9.024 1.00 96.62 79 SER A N 1
ATOM 552 C CA . SER A 1 79 ? 2.705 9.943 9.936 1.00 96.62 79 SER A CA 1
ATOM 553 C C . SER A 1 79 ? 2.534 11.417 9.535 1.00 96.62 79 SER A C 1
ATOM 555 O O . SER A 1 79 ? 3.360 12.240 9.934 1.00 96.62 79 SER A O 1
ATOM 557 N N . SER A 1 80 ? 1.644 11.727 8.590 1.00 97.38 80 SER A N 1
ATOM 558 C CA . SER A 1 80 ? 1.382 13.109 8.169 1.00 97.38 80 SER A CA 1
ATOM 559 C C . SER A 1 80 ? 0.098 13.232 7.354 1.00 97.38 80 SER A C 1
ATOM 561 O O . SER A 1 80 ? -0.298 12.299 6.651 1.00 97.38 80 SER A O 1
ATOM 563 N N . ALA A 1 81 ? -0.488 14.431 7.356 1.00 97.62 81 ALA A N 1
ATOM 564 C CA . ALA A 1 81 ? -1.684 14.755 6.581 1.00 97.62 81 ALA A CA 1
ATOM 565 C C . ALA A 1 81 ? -1.544 14.437 5.078 1.00 97.62 81 ALA A C 1
ATOM 567 O O . ALA A 1 81 ? -2.439 13.811 4.515 1.00 97.62 81 ALA A O 1
ATOM 568 N N . ASP A 1 82 ? -0.416 14.784 4.448 1.00 98.19 82 ASP A N 1
ATOM 569 C CA . ASP A 1 82 ? -0.184 14.522 3.016 1.00 98.19 82 ASP A CA 1
ATOM 570 C C . ASP A 1 82 ? -0.125 13.022 2.702 1.00 98.19 82 ASP A C 1
ATOM 572 O O . ASP A 1 82 ? -0.693 12.554 1.714 1.00 98.19 82 ASP A O 1
ATOM 576 N N . LYS A 1 83 ? 0.514 12.237 3.579 1.00 98.50 83 LYS A N 1
ATOM 577 C CA . LYS A 1 83 ? 0.557 10.774 3.460 1.00 98.50 83 LYS A CA 1
ATOM 578 C C . LYS A 1 83 ? -0.840 10.174 3.599 1.00 98.50 83 LYS A C 1
ATOM 580 O O . LYS A 1 83 ? -1.198 9.280 2.842 1.00 98.50 83 LYS A O 1
ATOM 585 N N . LEU A 1 84 ? -1.639 10.673 4.539 1.00 98.62 84 LEU A N 1
ATOM 586 C CA . LEU A 1 84 ? -3.016 10.216 4.721 1.00 98.62 84 LEU A CA 1
ATOM 587 C C . LEU A 1 84 ? -3.918 10.626 3.555 1.00 98.62 84 LEU A C 1
ATOM 589 O O . LEU A 1 84 ? -4.774 9.842 3.156 1.00 98.62 84 LEU A O 1
ATOM 593 N N . ALA A 1 85 ? -3.716 11.808 2.970 1.00 98.56 85 ALA A N 1
ATOM 594 C CA . ALA A 1 85 ? -4.421 12.223 1.762 1.00 98.56 85 ALA A CA 1
ATOM 595 C C . ALA A 1 85 ? -4.137 11.266 0.594 1.00 98.56 85 ALA A C 1
ATOM 597 O O . ALA A 1 85 ? -5.071 10.859 -0.097 1.00 98.56 85 ALA A O 1
ATOM 598 N N . LEU A 1 86 ? -2.881 10.832 0.436 1.00 98.44 86 LEU A N 1
ATOM 599 C CA . LEU A 1 86 ? -2.505 9.813 -0.545 1.00 98.44 86 LEU A CA 1
ATOM 600 C C . LEU A 1 86 ? -3.210 8.472 -0.280 1.00 98.44 86 LEU A C 1
ATOM 602 O O . LEU A 1 86 ? -3.763 7.883 -1.203 1.00 98.44 86 LEU A O 1
ATOM 606 N N . CYS A 1 87 ? -3.267 8.021 0.978 1.00 98.75 87 CYS A N 1
ATOM 607 C CA . CYS A 1 87 ? -3.986 6.796 1.346 1.00 98.75 87 CYS A CA 1
ATOM 608 C C . CYS A 1 87 ? -5.488 6.869 1.026 1.00 98.75 87 CYS A C 1
ATOM 610 O O . CYS A 1 87 ? -6.055 5.895 0.536 1.00 98.75 87 CYS A O 1
ATOM 612 N N . ARG A 1 88 ? -6.139 8.015 1.278 1.00 98.69 88 ARG A N 1
ATOM 613 C CA . ARG A 1 88 ? -7.557 8.221 0.922 1.00 98.69 88 ARG A CA 1
ATOM 614 C C . ARG A 1 88 ? -7.760 8.192 -0.587 1.00 98.69 88 ARG A C 1
ATOM 616 O O . ARG A 1 88 ? -8.693 7.553 -1.055 1.00 98.69 88 ARG A O 1
ATOM 623 N N . ALA A 1 89 ? -6.869 8.830 -1.348 1.00 98.50 89 ALA A N 1
ATOM 624 C CA . ALA A 1 89 ? -6.913 8.797 -2.809 1.00 98.50 89 ALA A CA 1
ATOM 625 C C . ALA A 1 89 ? -6.740 7.372 -3.370 1.00 98.50 89 ALA A C 1
ATOM 627 O O . ALA A 1 89 ? -7.371 7.037 -4.367 1.00 98.50 89 ALA A O 1
ATOM 628 N N . ALA A 1 90 ? -5.948 6.528 -2.701 1.00 98.25 90 ALA A N 1
ATOM 629 C CA . ALA A 1 90 ? -5.804 5.105 -3.024 1.00 98.25 90 ALA A CA 1
ATOM 630 C C . ALA A 1 90 ? -7.017 4.244 -2.604 1.00 98.25 90 ALA A C 1
ATOM 632 O O . ALA A 1 90 ? -7.118 3.086 -3.002 1.00 98.25 90 ALA A O 1
ATOM 633 N N . GLY A 1 91 ? -7.950 4.795 -1.817 1.00 98.62 91 GLY A N 1
ATOM 634 C CA . GLY A 1 91 ? -9.220 4.156 -1.466 1.00 98.62 91 GLY A CA 1
ATOM 635 C C . GLY A 1 91 ? -9.380 3.746 -0.001 1.00 98.62 91 GLY A C 1
ATOM 636 O O . GLY A 1 91 ? -10.323 3.019 0.302 1.00 98.62 91 GLY A O 1
ATOM 637 N N . ALA A 1 92 ? -8.501 4.179 0.909 1.00 98.75 92 ALA A N 1
ATOM 638 C CA . ALA A 1 92 ? -8.692 3.939 2.341 1.00 98.75 92 ALA A CA 1
ATOM 639 C C . ALA A 1 92 ? -10.007 4.568 2.838 1.00 98.75 92 ALA A C 1
ATOM 641 O O . ALA A 1 92 ? -10.273 5.738 2.559 1.00 98.75 92 ALA A O 1
ATOM 642 N N . ASP A 1 93 ? -10.804 3.801 3.587 1.00 98.75 93 ASP A N 1
ATOM 643 C CA . ASP A 1 93 ? -12.078 4.268 4.148 1.00 98.75 93 ASP A CA 1
ATOM 644 C C . ASP A 1 93 ? -11.840 5.164 5.367 1.00 98.75 93 ASP A C 1
ATOM 646 O O . ASP A 1 93 ? -12.509 6.176 5.544 1.00 98.75 93 ASP A O 1
ATOM 650 N N . GLU A 1 94 ? -10.846 4.802 6.181 1.00 98.56 94 GLU A N 1
ATOM 651 C CA . GLU A 1 94 ? -10.463 5.526 7.389 1.00 98.56 94 GLU A CA 1
ATOM 652 C C . GLU A 1 94 ? -8.961 5.793 7.415 1.00 98.56 94 GLU A C 1
ATOM 654 O O . GLU A 1 94 ? -8.155 5.066 6.825 1.00 98.56 94 GLU A O 1
ATOM 659 N N . THR A 1 95 ? -8.567 6.829 8.149 1.00 98.62 95 THR A N 1
ATOM 660 C CA . THR A 1 95 ? -7.164 7.231 8.287 1.00 98.62 95 THR A CA 1
ATOM 661 C C . THR A 1 95 ? -6.813 7.574 9.721 1.00 98.62 95 THR A C 1
ATO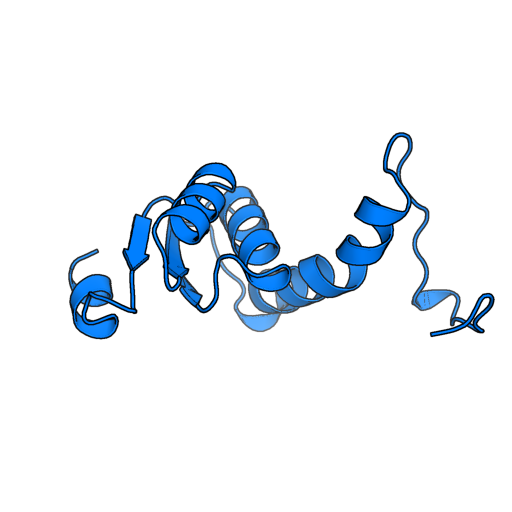M 663 O O . THR A 1 95 ? -7.590 8.273 10.366 1.00 98.62 95 THR A O 1
ATOM 666 N N . ILE A 1 96 ? -5.627 7.162 10.172 1.00 98.62 96 ILE A N 1
ATOM 667 C CA . ILE A 1 96 ? -5.091 7.470 11.504 1.00 98.62 96 ILE A CA 1
ATOM 668 C C . ILE A 1 96 ? -3.713 8.120 11.350 1.00 98.62 96 ILE A C 1
ATOM 670 O O . ILE A 1 96 ? -2.810 7.522 10.752 1.00 98.62 96 ILE A O 1
ATOM 674 N N . ASP A 1 97 ? -3.535 9.318 11.906 1.00 98.19 97 ASP A N 1
ATOM 675 C CA 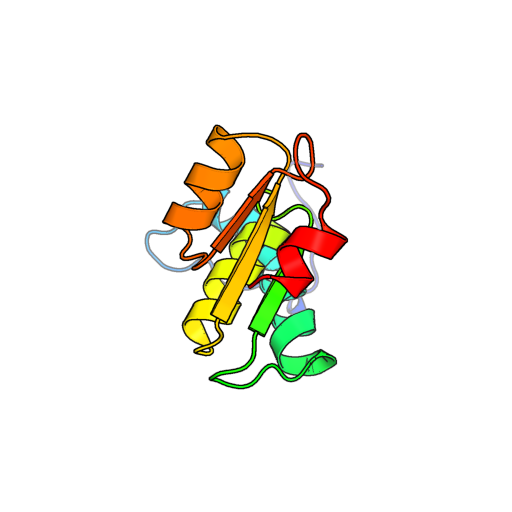. ASP A 1 97 ? -2.215 9.931 12.047 1.00 98.19 97 ASP A CA 1
ATOM 676 C C . ASP A 1 97 ? -1.546 9.418 13.325 1.00 98.19 97 ASP A C 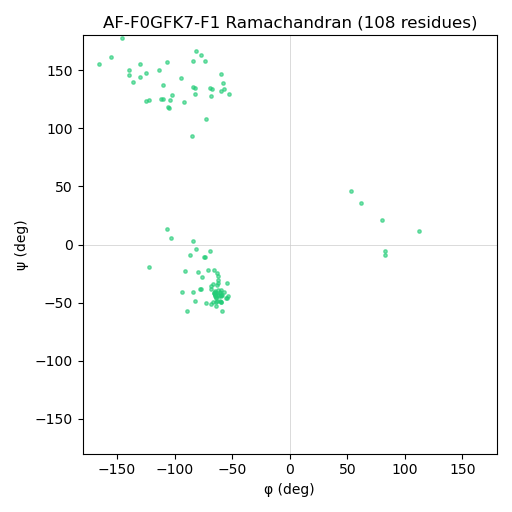1
ATOM 678 O O . ASP A 1 97 ? -1.720 9.970 14.412 1.00 98.19 97 ASP A O 1
ATOM 682 N N . TYR A 1 98 ? -0.746 8.355 13.210 1.00 96.38 98 TYR A N 1
ATOM 683 C CA . TYR A 1 98 ? -0.082 7.760 14.375 1.00 96.38 98 TYR A CA 1
ATOM 684 C C . TYR A 1 98 ? 1.019 8.652 14.973 1.00 96.38 98 TYR A C 1
ATOM 686 O O . TYR A 1 98 ? 1.621 8.278 15.979 1.00 96.38 98 TYR A O 1
ATOM 694 N N . ALA A 1 99 ? 1.353 9.788 14.344 1.00 96.38 99 ALA A N 1
ATOM 695 C CA . ALA A 1 99 ? 2.277 10.757 14.929 1.00 96.38 99 ALA A CA 1
ATOM 696 C C . ALA A 1 99 ? 1.586 11.644 15.976 1.00 96.38 99 ALA A C 1
ATOM 698 O O . ALA A 1 99 ? 2.260 12.185 16.853 1.00 96.38 99 ALA A O 1
ATOM 699 N N . THR A 1 100 ? 0.260 11.789 15.896 1.00 96.62 100 THR A N 1
ATOM 700 C CA . THR A 1 100 ? -0.529 12.659 16.783 1.00 96.62 100 THR A CA 1
ATOM 701 C C . THR A 1 100 ? -1.627 11.930 17.551 1.00 96.62 100 THR A C 1
ATOM 703 O O . THR A 1 100 ? -2.111 12.445 18.557 1.00 96.62 100 THR A O 1
ATOM 706 N N . GLU A 1 101 ? -2.027 10.745 17.099 1.00 96.69 101 GLU A N 1
ATOM 707 C CA . GLU A 1 101 ? -3.090 9.936 17.687 1.00 96.69 101 GLU A CA 1
ATOM 708 C C . GLU A 1 101 ? -2.537 8.634 18.288 1.00 96.69 101 GLU A C 1
ATOM 710 O O . GLU A 1 101 ? -1.569 8.056 17.789 1.00 96.69 101 GLU A O 1
ATOM 715 N N . ASP A 1 102 ? -3.189 8.122 19.338 1.00 97.75 102 ASP A N 1
ATOM 716 C CA . ASP A 1 102 ? -2.921 6.768 19.833 1.00 97.75 102 ASP A CA 1
ATOM 717 C C . ASP A 1 102 ? -3.505 5.741 18.856 1.00 97.75 102 ASP A C 1
ATOM 719 O O . ASP A 1 102 ? -4.722 5.563 18.766 1.00 97.75 102 ASP A O 1
ATOM 723 N N . LEU A 1 103 ? -2.623 5.064 18.120 1.00 97.31 103 LEU A N 1
ATOM 724 C CA . LEU A 1 103 ? -3.007 4.114 17.079 1.00 97.31 103 LEU A CA 1
ATOM 725 C C . LEU A 1 103 ? -3.958 3.026 17.590 1.00 97.31 103 LEU A C 1
ATOM 727 O O . LEU A 1 103 ? -4.943 2.722 16.924 1.00 97.31 103 LEU A O 1
ATOM 731 N N . ARG A 1 104 ? -3.671 2.425 18.751 1.00 97.06 104 ARG A N 1
ATOM 732 C CA . ARG A 1 104 ? -4.456 1.293 19.256 1.00 97.06 104 ARG A CA 1
ATOM 733 C C . ARG A 1 104 ? -5.863 1.747 19.609 1.00 97.06 104 ARG A C 1
ATOM 735 O O . ARG A 1 104 ? -6.828 1.143 19.158 1.00 97.06 104 ARG A O 1
ATOM 742 N N . ARG A 1 105 ? -5.964 2.837 20.368 1.00 98.12 105 ARG A N 1
ATOM 743 C CA . ARG A 1 105 ? -7.252 3.397 20.764 1.00 98.12 105 ARG A CA 1
ATOM 744 C C . ARG A 1 105 ? -8.095 3.779 19.548 1.00 98.12 105 ARG A C 1
ATOM 746 O O . ARG A 1 105 ? -9.283 3.490 19.527 1.00 98.12 105 ARG A O 1
ATOM 753 N N . ARG A 1 106 ? -7.493 4.412 18.537 1.00 98.06 106 ARG A N 1
ATOM 754 C CA . ARG A 1 106 ? -8.221 4.820 17.327 1.00 98.06 106 ARG A CA 1
ATOM 755 C C . ARG A 1 106 ? -8.703 3.637 16.499 1.00 98.06 106 ARG A C 1
ATOM 757 O O . ARG A 1 106 ? -9.778 3.727 15.926 1.00 98.06 106 ARG A O 1
ATOM 764 N N . VAL A 1 107 ? -7.948 2.540 16.458 1.00 97.31 107 VAL A N 1
ATOM 765 C CA . VAL A 1 107 ? -8.394 1.298 15.808 1.00 97.31 107 VAL A CA 1
ATOM 766 C C . VAL A 1 107 ? -9.584 0.685 16.547 1.00 97.31 107 VAL A C 1
ATOM 768 O O . VAL A 1 107 ? -10.526 0.270 15.890 1.00 97.31 107 VAL A O 1
ATOM 771 N N . ASP A 1 108 ? -9.580 0.675 17.883 1.00 97.00 108 ASP A N 1
ATOM 772 C CA . ASP A 1 108 ? -10.700 0.145 18.681 1.00 97.00 108 ASP A CA 1
ATOM 773 C C . ASP A 1 108 ? -11.999 0.975 18.525 1.00 97.00 108 ASP A C 1
ATOM 775 O O . ASP A 1 108 ? -13.093 0.481 18.794 1.00 97.00 108 ASP A O 1
ATOM 779 N N . GLU A 1 109 ? -11.890 2.241 18.107 1.00 96.62 109 GLU A N 1
ATOM 780 C CA . GLU A 1 109 ? -13.014 3.165 17.894 1.00 96.62 109 GLU A CA 1
ATOM 781 C C . GLU A 1 109 ? -13.648 3.067 16.482 1.00 96.62 109 GLU A C 1
ATOM 783 O O . GLU A 1 109 ? -14.685 3.697 16.257 1.00 96.62 109 GLU A O 1
ATOM 788 N N . LEU A 1 110 ? -13.048 2.322 15.538 1.00 94.56 110 LEU A N 1
ATOM 789 C CA . LEU A 1 110 ? -13.422 2.274 14.107 1.00 94.56 110 LEU A CA 1
ATOM 790 C C . LEU A 1 110 ? -14.009 0.931 13.652 1.00 94.56 110 LEU A C 1
ATOM 792 O O . LEU A 1 110 ? -14.882 0.977 12.742 1.00 94.56 110 LEU A O 1
#

Foldseek 3Di:
DDPDDDDDPVLDDDDDPPDDPVRVVLCCVQLVVLCCVQCVPVVPAAAAEDEAECLLDSNNLSNLLVCVVRNYAYEYEDADPVSQVSSVVSPHPHYDNVNPDVPVVVVVVD

Sequence (110 aa):
FAEQCVADLHQIAALPPGMTFEQGATLVLAYGTSLHALQQRARLQAGETLLVLGAAGGVGLAAIEIAKALGARVIAAASSADKLALCRAAGADETIDYATEDLRRRVDEL

Radius of gyration: 15.86 Å; Cα contacts (8 Å, |Δi|>4): 162; chains: 1; bounding box: 40×32×44 Å

Secondary structure (DSSP, 8-state):
--S-----GGG--PPPTT--HHHHHHHHHHHHHHHIIIIIII---TT-EEEEETTTSHHHHHHHHHHHHTT-EEEEEESSHHHHHHHHHTT-SEEEETTTS-HHHHHHT-

Mean predicted aligned error: 2.85 Å

pLDDT: mean 96.74, std 2.48, range [89.12, 98.88]

Nearest PDB structures (foldseek):
  3jyl-assembly1_A  TM=9.366E-01  e=2.041E-08  Pseudomonas syringae pv. tomato
  2oby-assembly1_A  TM=9.842E-01  e=8.297E-07  Homo sapiens
  5k1s-assembly2_D  TM=8.500E-01  e=5.935E-08  Myxococcus xanthus DK 1622
  4rvu-assembly2_B  TM=9.117E-01  e=4.428E-07  Mycobacterium tuberculosis H37Rv
  2x1h-assembly2_B  TM=9.204E-01  e=2.128E-06  Homo sapiens